Protein AF-A0A942RQ27-F1 (afdb_monomer_lite)

Structure (mmCIF, N/CA/C/O backbone):
data_AF-A0A942RQ27-F1
#
_entry.id   AF-A0A942RQ27-F1
#
loop_
_atom_site.group_PDB
_atom_site.id
_atom_site.type_symbol
_atom_site.label_atom_id
_atom_site.label_alt_id
_atom_site.label_comp_id
_atom_site.label_asym_id
_atom_site.label_entity_id
_atom_site.label_seq_id
_atom_site.pdbx_PDB_ins_code
_atom_site.Cartn_x
_atom_site.Cartn_y
_atom_site.Cartn_z
_atom_site.occupancy
_atom_site.B_iso_or_equiv
_atom_site.auth_seq_id
_atom_site.auth_comp_id
_atom_site.auth_asym_id
_atom_site.auth_atom_id
_atom_site.pdbx_PDB_model_num
ATOM 1 N N . MET A 1 1 ? -0.017 12.115 -33.191 1.00 40.62 1 MET A N 1
ATOM 2 C CA . MET A 1 1 ? 0.233 12.466 -31.774 1.00 40.62 1 MET A CA 1
ATOM 3 C C . MET A 1 1 ? 0.727 11.178 -31.148 1.00 40.62 1 MET A C 1
ATOM 5 O O . MET A 1 1 ? -0.063 10.432 -30.601 1.00 40.62 1 MET A O 1
ATOM 9 N N . ASP A 1 2 ? 2.005 10.864 -31.346 1.00 43.88 2 ASP A N 1
ATOM 10 C CA . ASP A 1 2 ? 2.516 9.494 -31.207 1.00 43.88 2 ASP A CA 1
ATOM 11 C C . ASP A 1 2 ? 3.813 9.526 -30.409 1.00 43.88 2 ASP A C 1
ATOM 13 O O . ASP A 1 2 ? 4.886 9.551 -31.004 1.00 43.88 2 ASP A O 1
ATOM 17 N N . ARG A 1 3 ? 3.737 9.649 -29.076 1.00 47.06 3 ARG A N 1
ATOM 18 C CA . ARG A 1 3 ? 4.941 9.729 -28.225 1.00 47.06 3 ARG A CA 1
ATOM 19 C C . ARG A 1 3 ? 4.772 9.288 -26.764 1.00 47.06 3 ARG A C 1
ATOM 21 O O . ARG A 1 3 ? 5.427 9.862 -25.908 1.00 47.06 3 ARG A O 1
ATOM 28 N N . VAL A 1 4 ? 3.961 8.277 -26.445 1.00 46.44 4 VAL A N 1
ATOM 29 C CA . VAL A 1 4 ? 4.075 7.620 -25.121 1.00 46.44 4 VAL A CA 1
ATOM 30 C C . VAL A 1 4 ? 3.701 6.138 -25.209 1.00 46.44 4 VAL A C 1
ATOM 32 O O . VAL A 1 4 ? 2.751 5.684 -24.593 1.00 46.44 4 VAL A O 1
ATOM 35 N N . ASN A 1 5 ? 4.429 5.386 -26.025 1.00 43.91 5 ASN A N 1
ATOM 36 C CA . ASN A 1 5 ? 4.490 3.929 -25.892 1.00 43.91 5 ASN A CA 1
ATOM 37 C C . ASN A 1 5 ? 5.972 3.563 -25.736 1.00 43.91 5 ASN A C 1
ATOM 39 O O . ASN A 1 5 ? 6.547 2.848 -26.550 1.00 43.91 5 ASN A O 1
ATOM 43 N N . GLU A 1 6 ? 6.626 4.179 -24.742 1.00 46.78 6 GLU A N 1
ATOM 44 C CA . GLU A 1 6 ? 7.922 3.693 -24.273 1.00 46.78 6 GLU A CA 1
ATOM 45 C C . GLU A 1 6 ? 7.667 2.332 -23.628 1.00 46.78 6 GLU A C 1
ATOM 47 O O . GLU A 1 6 ? 7.027 2.212 -22.587 1.00 46.78 6 GLU A O 1
ATOM 52 N N . THR A 1 7 ? 8.105 1.312 -24.350 1.00 48.03 7 THR A N 1
ATOM 53 C CA . THR A 1 7 ? 8.089 -0.108 -24.039 1.00 48.03 7 THR A CA 1
ATOM 54 C C . THR A 1 7 ? 8.476 -0.350 -22.575 1.00 48.03 7 THR A C 1
ATOM 56 O O . THR A 1 7 ? 9.639 -0.220 -22.195 1.00 48.03 7 THR A O 1
ATOM 59 N N . PHE A 1 8 ? 7.504 -0.741 -21.742 1.00 50.66 8 PHE A N 1
ATOM 60 C CA . PHE A 1 8 ? 7.721 -1.180 -20.353 1.00 50.66 8 PHE A CA 1
ATOM 61 C C . PHE A 1 8 ? 8.664 -2.397 -20.248 1.00 50.66 8 PHE A C 1
ATOM 63 O O . PHE A 1 8 ? 9.175 -2.695 -19.168 1.00 50.66 8 PHE A O 1
ATOM 70 N N . GLU A 1 9 ? 8.923 -3.072 -21.370 1.00 52.22 9 GLU A N 1
ATOM 71 C CA . GLU A 1 9 ? 9.615 -4.359 -21.455 1.00 52.22 9 GLU A CA 1
ATOM 72 C C . GLU A 1 9 ? 11.131 -4.304 -21.176 1.00 52.22 9 GLU A C 1
ATOM 74 O O . GLU A 1 9 ? 11.706 -5.323 -20.799 1.00 52.22 9 GLU A O 1
ATOM 79 N N . GLU A 1 10 ? 11.803 -3.148 -21.280 1.00 60.28 10 GLU A N 1
ATOM 80 C CA . GLU A 1 10 ? 13.269 -3.080 -21.082 1.00 60.28 10 GLU A CA 1
ATOM 81 C C . GLU A 1 10 ? 13.710 -2.626 -19.678 1.00 60.28 10 GLU A C 1
ATOM 83 O O . GLU A 1 10 ? 14.863 -2.829 -19.283 1.00 60.28 10 GLU A O 1
ATOM 88 N N . ILE A 1 11 ? 12.815 -2.036 -18.879 1.00 73.81 11 ILE A N 1
ATOM 89 C CA . ILE A 1 11 ? 13.179 -1.459 -17.578 1.00 73.81 11 ILE A CA 1
ATOM 90 C C . ILE A 1 11 ? 12.794 -2.429 -16.463 1.00 73.81 11 ILE A C 1
ATOM 92 O O . ILE A 1 11 ? 11.628 -2.605 -16.122 1.00 73.81 11 ILE A O 1
ATOM 96 N N . SER A 1 12 ? 13.800 -3.042 -15.841 1.00 82.62 12 SER A N 1
ATOM 97 C CA . SER A 1 12 ? 13.603 -3.827 -14.618 1.00 82.62 12 SER A CA 1
ATOM 98 C C . SER A 1 12 ? 13.195 -2.939 -13.431 1.00 82.62 12 SER A C 1
ATOM 100 O O . SER A 1 12 ? 13.697 -1.820 -13.312 1.00 82.62 12 SER A O 1
ATOM 102 N N . PRO A 1 13 ? 12.399 -3.450 -12.469 1.00 87.75 13 PRO A N 1
ATOM 103 C CA . PRO A 1 13 ? 12.162 -2.741 -11.217 1.00 87.75 13 PRO A CA 1
ATOM 104 C C . PRO A 1 13 ? 13.477 -2.461 -10.468 1.00 87.75 13 PRO A C 1
ATOM 106 O O . PRO A 1 13 ? 14.402 -3.277 -10.559 1.00 87.75 13 PRO A O 1
ATOM 109 N N . PRO A 1 14 ? 13.547 -1.381 -9.661 1.00 90.25 14 PRO A N 1
ATOM 110 C CA . PRO A 1 14 ? 12.501 -0.371 -9.476 1.00 90.25 14 PRO A CA 1
ATOM 111 C C . PRO A 1 14 ? 12.361 0.546 -10.702 1.00 90.25 14 PRO A C 1
ATOM 113 O O . PRO A 1 14 ? 13.355 1.040 -11.225 1.00 90.25 14 PRO A O 1
ATOM 116 N N . TRP A 1 15 ? 11.124 0.818 -11.120 1.00 92.81 15 TRP A N 1
ATOM 117 C CA . TRP A 1 15 ? 10.838 1.739 -12.221 1.00 92.81 15 TRP A CA 1
ATOM 118 C C . TRP A 1 15 ? 10.967 3.180 -11.728 1.00 92.81 15 TRP A C 1
ATOM 120 O O . TRP A 1 15 ? 10.124 3.649 -10.967 1.00 92.81 15 TRP A O 1
ATOM 130 N N . ILE A 1 16 ? 12.044 3.865 -12.111 1.00 93.56 16 ILE A N 1
ATOM 131 C CA . ILE A 1 16 ? 12.333 5.242 -11.689 1.00 93.56 16 ILE A CA 1
ATOM 132 C C . ILE A 1 16 ? 12.032 6.170 -12.867 1.00 93.56 16 ILE A C 1
ATOM 134 O O . ILE A 1 16 ? 12.885 6.401 -13.719 1.00 93.56 16 ILE A O 1
ATOM 138 N N . MET A 1 17 ? 10.802 6.671 -12.923 1.00 90.94 17 MET A N 1
ATOM 139 C CA . MET A 1 17 ? 10.309 7.554 -13.983 1.00 90.94 17 MET A CA 1
ATOM 140 C C . MET A 1 17 ? 9.249 8.512 -13.422 1.00 90.94 17 MET A C 1
ATOM 142 O O . MET A 1 17 ? 9.077 8.604 -12.204 1.00 90.94 17 MET A O 1
ATOM 146 N N . MET A 1 18 ? 8.554 9.252 -14.287 1.00 92.25 18 MET A N 1
ATOM 147 C CA . MET A 1 18 ? 7.442 10.087 -13.839 1.00 92.25 18 MET A CA 1
ATOM 148 C C . MET A 1 18 ? 6.284 9.215 -13.333 1.00 92.25 18 MET A C 1
ATOM 150 O O . MET A 1 18 ? 5.919 8.253 -14.010 1.00 92.25 18 MET A O 1
ATOM 154 N N . PRO A 1 19 ? 5.698 9.525 -12.163 1.00 92.06 19 PRO A N 1
ATOM 155 C CA . PRO A 1 19 ? 4.533 8.800 -11.681 1.00 92.06 19 PRO A CA 1
ATOM 156 C C . PRO A 1 19 ? 3.333 9.037 -12.618 1.00 92.06 19 PRO A C 1
ATOM 158 O O . PRO A 1 19 ? 3.155 10.162 -13.099 1.00 92.06 19 PRO A O 1
ATOM 161 N N . PRO A 1 20 ? 2.505 8.010 -12.879 1.00 93.12 20 PRO A N 1
ATOM 162 C CA . PRO A 1 20 ? 1.259 8.170 -13.619 1.00 93.12 20 PRO A CA 1
ATOM 163 C C . PRO A 1 20 ? 0.207 8.930 -12.791 1.00 93.12 20 PRO A C 1
ATOM 165 O O . PRO A 1 20 ? 0.455 9.367 -11.664 1.00 93.12 20 PRO A O 1
ATOM 168 N N . SER A 1 21 ? -0.991 9.103 -13.352 1.00 95.12 21 SER A N 1
ATOM 169 C CA . SER A 1 21 ? -2.116 9.711 -12.635 1.00 95.12 21 SER A CA 1
ATOM 170 C C 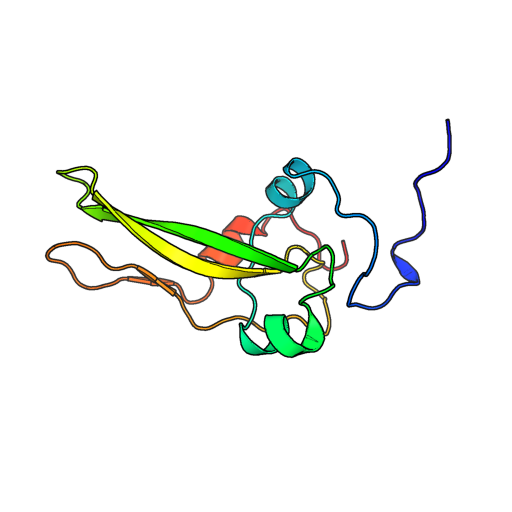. SER A 1 21 ? -2.604 8.827 -11.480 1.00 95.12 21 SER A C 1
ATOM 172 O O . SER A 1 21 ? -2.415 7.611 -11.485 1.00 95.12 21 SER A O 1
ATOM 174 N N . LEU A 1 22 ? -3.292 9.431 -10.503 1.00 93.00 22 LEU A N 1
ATOM 175 C CA . LEU A 1 22 ? -3.934 8.694 -9.404 1.00 93.00 22 LEU A CA 1
ATOM 176 C C . LEU A 1 22 ? -4.932 7.642 -9.905 1.00 93.00 22 LEU A C 1
ATOM 178 O O . LEU A 1 22 ? -4.968 6.547 -9.357 1.00 93.00 22 LEU A O 1
ATOM 182 N N . GLN A 1 23 ? -5.649 7.935 -10.993 1.00 94.94 23 GLN A N 1
ATOM 183 C CA . GLN A 1 23 ? -6.580 6.999 -11.624 1.00 94.94 23 GLN A CA 1
ATOM 184 C C . GLN A 1 23 ? -5.894 5.690 -12.047 1.00 94.94 23 GLN A C 1
ATOM 186 O O . GLN A 1 23 ? -6.433 4.616 -11.810 1.00 94.94 23 GLN A O 1
ATOM 191 N N . VAL A 1 24 ? -4.670 5.752 -12.587 1.00 93.81 24 VAL A N 1
ATOM 192 C CA . VAL A 1 24 ? -3.916 4.539 -12.953 1.00 93.81 24 VAL A CA 1
ATOM 193 C C . VAL A 1 24 ? -3.587 3.698 -11.715 1.00 93.81 24 VAL A C 1
ATOM 195 O O . VAL A 1 24 ? -3.624 2.473 -11.767 1.00 93.81 24 VAL A O 1
ATOM 198 N N . TYR A 1 25 ? -3.285 4.323 -10.574 1.00 94.38 25 TYR A N 1
ATOM 199 C CA . TYR A 1 25 ? -3.083 3.581 -9.325 1.00 94.38 25 TYR A CA 1
ATOM 200 C C . TYR A 1 25 ? -4.381 2.943 -8.809 1.00 94.38 25 TYR A C 1
ATOM 202 O O . TYR A 1 25 ? -4.332 1.838 -8.270 1.00 94.38 25 TYR A O 1
ATOM 210 N N . GLU A 1 26 ? -5.523 3.615 -8.967 1.00 93.19 26 GLU A N 1
ATOM 211 C CA . GLU A 1 26 ? -6.841 3.086 -8.593 1.00 93.19 26 GLU A CA 1
ATOM 212 C C . GLU A 1 26 ? -7.227 1.878 -9.454 1.00 93.19 26 GLU A C 1
ATOM 214 O O . GLU A 1 26 ? -7.576 0.838 -8.903 1.00 93.19 26 GLU A O 1
ATOM 219 N N . GLU A 1 27 ? -7.076 1.977 -10.778 1.00 93.31 27 GLU A N 1
ATOM 220 C CA . GLU A 1 27 ? -7.374 0.903 -11.740 1.00 93.31 27 GLU A CA 1
ATOM 221 C C . GLU A 1 27 ? -6.506 -0.338 -11.509 1.00 93.31 27 GLU A C 1
ATOM 223 O O . GLU A 1 27 ? -6.990 -1.467 -11.549 1.00 93.31 27 GLU A O 1
ATOM 228 N N . ARG A 1 28 ? -5.220 -0.138 -11.201 1.00 94.06 28 ARG A N 1
ATOM 229 C CA . ARG A 1 28 ? -4.300 -1.237 -10.875 1.00 94.06 28 ARG A CA 1
ATOM 230 C C . ARG A 1 28 ? -4.574 -1.833 -9.493 1.00 94.06 28 ARG A C 1
ATOM 232 O O . ARG A 1 28 ? -4.129 -2.950 -9.223 1.00 94.06 28 ARG A O 1
ATOM 239 N N . GLY A 1 29 ? -5.228 -1.081 -8.609 1.00 94.94 29 GLY A N 1
ATOM 240 C CA . GLY A 1 29 ? -5.570 -1.454 -7.240 1.00 94.94 29 GLY A CA 1
ATOM 241 C C . GLY A 1 29 ? -4.385 -1.560 -6.282 1.00 94.94 29 GLY A C 1
ATOM 242 O O . GLY A 1 29 ? -3.227 -1.512 -6.674 1.00 94.94 29 GLY A O 1
ATOM 243 N N . ALA A 1 30 ? -4.635 -1.684 -4.982 1.00 94.81 30 ALA A N 1
ATOM 244 C CA . ALA A 1 30 ? -3.571 -1.761 -3.979 1.00 94.81 30 ALA A CA 1
ATOM 245 C C . ALA A 1 30 ? -3.192 -3.217 -3.659 1.00 94.81 30 ALA A C 1
ATOM 247 O O . ALA A 1 30 ? -4.062 -4.050 -3.438 1.00 94.81 30 ALA A O 1
ATOM 248 N N . ARG A 1 31 ? -1.887 -3.505 -3.566 1.00 95.81 31 ARG A N 1
ATOM 249 C CA . ARG A 1 31 ? -1.349 -4.789 -3.077 1.00 95.81 31 ARG A CA 1
ATOM 250 C C . ARG A 1 31 ? -0.297 -4.526 -2.008 1.00 95.81 31 ARG A C 1
ATOM 252 O O . ARG A 1 31 ? 0.648 -3.778 -2.267 1.00 95.81 31 ARG A O 1
ATOM 259 N N . ILE A 1 32 ? -0.434 -5.083 -0.811 1.00 96.56 32 ILE A N 1
ATOM 260 C CA . ILE A 1 32 ? 0.421 -4.771 0.333 1.00 96.56 32 ILE A CA 1
ATOM 261 C C . ILE A 1 32 ? 1.874 -5.170 0.070 1.00 96.56 32 ILE A C 1
ATOM 263 O O . ILE A 1 32 ? 2.201 -6.303 -0.285 1.00 96.56 32 ILE A O 1
ATOM 267 N N . LEU A 1 33 ? 2.776 -4.217 0.268 1.00 97.75 33 LEU A N 1
ATOM 268 C CA . LEU A 1 33 ? 4.211 -4.379 0.094 1.00 97.75 33 LEU A CA 1
ATOM 269 C C . LEU A 1 33 ? 4.891 -4.476 1.457 1.00 97.75 33 LEU A C 1
ATOM 271 O O . LEU A 1 33 ? 4.577 -3.737 2.389 1.00 97.75 33 LEU A O 1
ATOM 275 N N . SER A 1 34 ? 5.889 -5.347 1.565 1.00 97.50 34 SER A N 1
ATOM 276 C CA . SER A 1 34 ? 6.767 -5.410 2.727 1.00 97.50 34 SER A CA 1
ATOM 277 C C . SER A 1 34 ? 7.438 -4.062 3.007 1.00 97.50 34 SER A C 1
ATOM 279 O O . SER A 1 34 ? 8.171 -3.534 2.170 1.00 97.50 34 SER A O 1
ATOM 281 N N . LYS A 1 35 ? 7.253 -3.535 4.225 1.00 96.88 35 LYS A N 1
ATOM 282 C CA . LYS A 1 35 ? 7.837 -2.253 4.656 1.00 96.88 35 LYS A CA 1
ATOM 283 C C . LYS A 1 35 ? 9.360 -2.216 4.499 1.00 96.88 35 LYS A C 1
ATOM 285 O O . LYS A 1 35 ? 9.907 -1.185 4.120 1.00 96.88 35 LYS A O 1
ATOM 290 N N . SER A 1 36 ? 10.050 -3.332 4.745 1.00 97.25 36 SER A N 1
ATOM 291 C CA . SER A 1 36 ? 11.504 -3.405 4.565 1.00 97.25 36 SER A CA 1
ATOM 292 C C . SER A 1 36 ? 11.907 -3.328 3.090 1.00 97.25 36 SER A C 1
ATOM 294 O O . SER A 1 36 ? 12.879 -2.646 2.765 1.00 97.25 36 SER A O 1
ATOM 296 N N . LEU A 1 37 ? 11.154 -3.952 2.176 1.00 97.19 37 LEU A N 1
ATOM 297 C CA . LEU A 1 37 ? 11.402 -3.818 0.735 1.00 97.19 37 LEU A CA 1
ATOM 298 C C . LEU A 1 37 ? 11.031 -2.440 0.204 1.00 97.19 37 LEU A C 1
ATOM 300 O O . LEU A 1 37 ? 11.746 -1.921 -0.654 1.00 97.19 37 LEU A O 1
ATOM 304 N N . TRP A 1 38 ? 9.980 -1.818 0.741 1.00 97.75 38 TRP A N 1
ATOM 305 C CA . TRP A 1 38 ? 9.679 -0.422 0.445 1.00 97.75 38 TRP A CA 1
ATOM 306 C C . TRP A 1 38 ? 10.877 0.468 0.792 1.00 97.75 38 TRP A C 1
ATOM 308 O O . TRP A 1 38 ? 11.385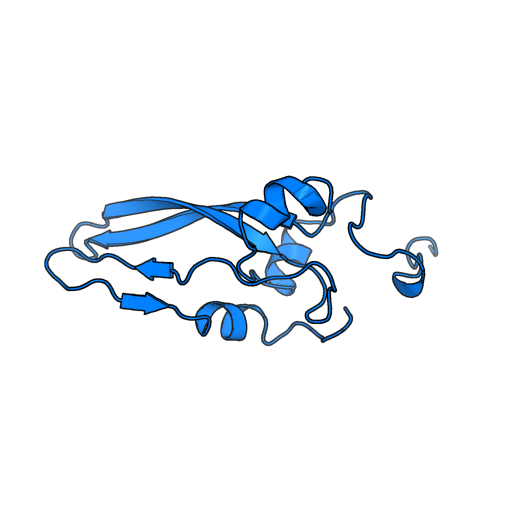 1.162 -0.080 1.00 97.75 38 TRP A O 1
ATOM 318 N N . GLN A 1 39 ? 11.420 0.357 2.009 1.00 96.88 39 GLN A N 1
ATOM 319 C CA . GLN A 1 39 ? 12.555 1.176 2.454 1.00 96.88 39 GLN A CA 1
ATOM 320 C C . GLN A 1 39 ? 13.846 0.922 1.661 1.00 96.88 39 GLN A C 1
ATOM 322 O O . GLN A 1 39 ? 14.602 1.854 1.408 1.00 96.88 39 GLN A O 1
ATOM 327 N N . THR A 1 40 ? 14.123 -0.332 1.289 1.00 96.19 40 THR A N 1
ATOM 328 C CA . THR A 1 40 ? 15.439 -0.725 0.751 1.00 96.19 40 THR A CA 1
ATOM 329 C C . THR A 1 40 ? 15.510 -0.807 -0.771 1.00 96.19 40 THR A C 1
ATOM 331 O O . THR A 1 40 ? 16.583 -0.592 -1.333 1.00 96.19 40 THR A O 1
ATOM 334 N N . LYS A 1 41 ? 14.410 -1.156 -1.449 1.00 95.62 41 LYS A N 1
ATOM 335 C CA . LYS A 1 41 ? 14.388 -1.428 -2.898 1.00 95.62 41 LYS A CA 1
ATOM 336 C C . LYS A 1 41 ? 13.389 -0.559 -3.647 1.00 95.62 41 LYS A C 1
ATOM 338 O O . LYS A 1 41 ? 13.693 -0.109 -4.747 1.00 95.62 41 LYS A O 1
ATOM 343 N N . CYS A 1 42 ? 12.214 -0.325 -3.066 1.00 97.12 42 CYS A N 1
ATOM 344 C CA . CYS A 1 42 ? 11.083 0.211 -3.817 1.00 97.12 42 CYS A CA 1
ATOM 345 C C . CYS A 1 42 ? 10.806 1.698 -3.566 1.00 97.12 42 CYS A C 1
ATOM 347 O O . CYS A 1 42 ? 10.012 2.256 -4.298 1.00 97.12 42 CYS A O 1
ATOM 349 N N . PHE A 1 43 ? 11.463 2.369 -2.616 1.00 95.81 43 PHE A N 1
ATOM 350 C CA . PHE A 1 43 ? 11.180 3.771 -2.255 1.00 95.81 43 PHE A CA 1
ATOM 351 C C . PHE A 1 43 ? 11.163 4.750 -3.444 1.00 95.81 43 PHE A C 1
ATOM 353 O O . PHE A 1 43 ? 10.408 5.714 -3.436 1.00 95.81 43 PHE A O 1
ATOM 360 N N . LYS A 1 44 ? 11.994 4.505 -4.467 1.00 94.75 44 LYS A N 1
ATOM 361 C CA . LYS A 1 44 ? 12.083 5.333 -5.687 1.00 94.75 44 LYS A CA 1
ATOM 362 C C . LYS A 1 44 ? 11.233 4.817 -6.856 1.00 94.75 44 LYS A C 1
ATOM 364 O O . LYS A 1 44 ? 11.280 5.393 -7.935 1.00 94.75 44 LYS A O 1
ATOM 369 N N . CYS A 1 45 ? 10.544 3.695 -6.675 1.00 96.81 45 CYS A N 1
ATOM 370 C CA . CYS A 1 45 ? 9.748 3.052 -7.711 1.00 96.81 45 CYS A CA 1
ATOM 371 C C . CYS A 1 45 ? 8.422 3.795 -7.886 1.00 96.81 45 CYS A C 1
ATOM 373 O O . CYS A 1 45 ? 7.719 3.996 -6.898 1.00 96.81 45 CYS A O 1
ATOM 375 N N . ILE A 1 46 ? 8.030 4.109 -9.124 1.00 96.19 46 ILE A N 1
ATOM 376 C CA . ILE A 1 46 ? 6.739 4.755 -9.410 1.00 96.19 46 ILE A CA 1
ATOM 377 C C . ILE A 1 46 ? 5.557 3.939 -8.893 1.00 96.19 46 ILE A C 1
ATOM 379 O O . ILE A 1 46 ? 4.551 4.500 -8.489 1.00 96.19 46 ILE A O 1
ATOM 383 N N . TRP A 1 47 ? 5.684 2.617 -8.830 1.00 96.31 47 TRP A N 1
ATOM 384 C CA . TRP A 1 47 ? 4.615 1.740 -8.373 1.00 96.31 47 TRP A CA 1
ATOM 385 C C . TRP A 1 47 ? 4.604 1.490 -6.867 1.00 96.31 47 TRP A C 1
ATOM 387 O O . TRP A 1 47 ? 3.779 0.716 -6.390 1.00 96.31 47 TRP A O 1
ATOM 397 N N . ALA A 1 48 ? 5.525 2.069 -6.100 1.00 97.38 48 ALA A N 1
ATOM 398 C CA . ALA A 1 48 ? 5.574 1.872 -4.660 1.00 97.38 48 ALA A CA 1
ATOM 399 C C . ALA A 1 48 ? 5.098 3.125 -3.933 1.00 97.38 48 ALA A C 1
ATOM 401 O O . ALA A 1 48 ? 5.657 4.203 -4.109 1.00 97.38 48 ALA A O 1
ATOM 402 N N . ASN A 1 49 ? 4.099 2.972 -3.068 1.00 95.56 49 ASN A N 1
ATOM 403 C CA . ASN A 1 49 ? 3.532 4.090 -2.318 1.00 95.56 49 ASN A CA 1
ATOM 404 C C . ASN A 1 49 ? 3.411 3.750 -0.826 1.00 95.56 49 ASN A C 1
ATOM 406 O O . ASN A 1 49 ? 3.369 2.578 -0.447 1.00 95.56 49 ASN A O 1
ATOM 410 N N . ILE A 1 50 ? 3.366 4.780 0.014 1.00 95.81 50 ILE A N 1
ATOM 411 C CA . ILE A 1 50 ? 2.942 4.698 1.408 1.00 95.81 50 ILE A CA 1
ATOM 412 C C . ILE A 1 50 ? 1.662 5.520 1.552 1.00 95.81 50 ILE A C 1
ATOM 414 O O . ILE A 1 50 ? 1.642 6.709 1.247 1.00 95.81 50 ILE A O 1
ATOM 418 N N . ALA A 1 51 ? 0.589 4.888 2.010 1.00 93.81 51 ALA A N 1
ATOM 419 C CA . ALA A 1 51 ? -0.700 5.547 2.158 1.00 93.81 51 ALA A CA 1
ATOM 420 C C . ALA A 1 51 ? -1.220 5.398 3.584 1.00 93.81 51 ALA A C 1
ATOM 422 O O . ALA A 1 51 ? -0.901 4.437 4.293 1.00 93.81 51 ALA A O 1
ATOM 423 N N . ASN A 1 52 ? -2.010 6.382 4.005 1.00 95.38 52 ASN A N 1
ATOM 424 C CA . ASN A 1 52 ? -2.749 6.291 5.248 1.00 95.38 52 ASN A CA 1
ATOM 425 C C . ASN A 1 52 ? -4.028 5.486 5.002 1.00 95.38 52 ASN A C 1
ATOM 427 O O . ASN A 1 52 ? -4.880 5.902 4.221 1.00 95.38 52 ASN A O 1
ATOM 431 N N . VAL A 1 53 ? -4.141 4.338 5.656 1.00 93.69 53 VAL A N 1
ATOM 432 C CA . VAL A 1 53 ? -5.286 3.439 5.553 1.00 93.69 53 VAL A CA 1
ATOM 433 C C . VAL A 1 53 ? -6.248 3.739 6.684 1.00 93.69 53 VAL A C 1
ATOM 435 O O . VAL A 1 53 ? -5.878 3.704 7.861 1.00 93.69 53 VAL A O 1
ATOM 438 N N . GLU A 1 54 ? -7.487 4.023 6.304 1.00 95.19 54 GLU A N 1
ATOM 439 C CA . GLU A 1 54 ? -8.601 4.188 7.222 1.00 95.19 54 GLU A CA 1
ATOM 440 C C . GLU A 1 54 ? -9.143 2.821 7.656 1.00 95.19 54 GLU A C 1
ATOM 442 O O . GLU A 1 54 ? -9.322 1.907 6.854 1.00 95.19 54 GLU A O 1
ATOM 447 N N . ILE A 1 55 ? -9.408 2.685 8.949 1.00 94.56 55 ILE A N 1
ATOM 448 C CA . ILE A 1 55 ? -10.009 1.511 9.567 1.00 94.56 55 ILE A CA 1
ATOM 449 C C . ILE A 1 55 ? -11.250 1.988 10.311 1.00 94.56 55 ILE A C 1
ATOM 451 O O . ILE A 1 55 ? -11.134 2.719 11.301 1.00 94.56 55 ILE A O 1
ATOM 455 N N . GLN A 1 56 ? -12.429 1.540 9.879 1.00 95.00 56 GLN A N 1
ATOM 456 C CA . GLN A 1 56 ? -13.665 1.787 10.616 1.00 95.00 56 GLN A CA 1
ATOM 457 C C . GLN A 1 56 ? -13.647 0.995 11.932 1.00 95.00 56 GLN A C 1
ATOM 459 O O . GLN A 1 56 ? -13.828 -0.222 11.943 1.00 95.00 56 GLN A O 1
ATOM 464 N N . TRP A 1 57 ? -13.387 1.678 13.051 1.00 96.06 57 TRP A N 1
ATOM 465 C CA . TRP A 1 57 ? -13.209 1.043 14.361 1.00 96.06 57 TRP A CA 1
ATOM 466 C C . TRP A 1 57 ? -14.524 0.936 15.143 1.00 96.06 57 TRP A C 1
ATOM 468 O O . TRP A 1 57 ? -14.790 -0.101 15.753 1.00 96.06 57 TRP A O 1
ATOM 478 N N . ASP A 1 58 ? -15.344 1.991 15.122 1.00 96.12 58 ASP A N 1
ATOM 479 C CA . ASP A 1 58 ? -16.682 2.025 15.727 1.00 96.12 58 ASP A CA 1
ATOM 480 C C . ASP A 1 58 ? -17.697 2.460 14.669 1.00 96.12 58 ASP A C 1
ATOM 482 O O . ASP A 1 58 ? -17.729 3.626 14.276 1.00 96.12 58 ASP A O 1
ATOM 486 N N . PHE A 1 59 ? -18.510 1.522 14.190 1.00 91.81 59 PHE A N 1
ATOM 487 C CA . PHE A 1 59 ? -19.539 1.803 13.187 1.00 91.81 59 PHE A CA 1
ATOM 488 C C . PHE A 1 59 ? -20.696 2.624 13.769 1.00 91.81 59 PHE A C 1
ATOM 490 O O . PHE A 1 59 ? -21.242 3.468 13.068 1.00 91.81 59 PHE A O 1
ATOM 497 N N . ASP A 1 60 ? -21.020 2.450 15.055 1.00 94.50 60 ASP A N 1
ATOM 498 C CA . ASP A 1 60 ? -22.160 3.129 15.688 1.00 94.50 60 ASP A CA 1
ATOM 499 C C . ASP A 1 60 ? -21.900 4.626 15.898 1.00 94.50 60 ASP A C 1
ATOM 501 O O . ASP A 1 60 ? -22.826 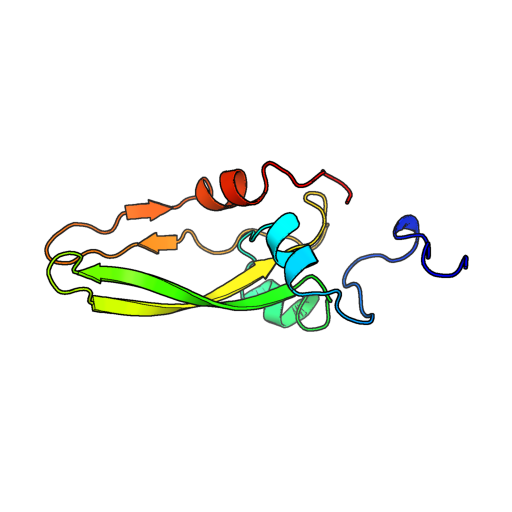5.431 15.973 1.00 94.50 60 ASP A O 1
ATOM 505 N N . ARG A 1 61 ? -20.625 5.000 16.046 1.00 96.44 61 ARG A N 1
ATOM 506 C CA . ARG A 1 61 ? -20.188 6.377 16.327 1.00 96.44 61 ARG A CA 1
ATOM 507 C C . ARG A 1 61 ? -19.364 7.000 15.207 1.00 96.44 61 ARG A C 1
ATOM 509 O O . ARG A 1 61 ? -18.790 8.063 15.415 1.00 96.44 61 ARG A O 1
ATOM 516 N N . ASP A 1 62 ? -19.269 6.312 14.077 1.00 95.31 62 ASP A N 1
ATOM 517 C CA . ASP A 1 62 ? -18.417 6.673 12.948 1.00 95.31 62 ASP A CA 1
ATOM 518 C C . ASP A 1 62 ? -16.960 7.020 13.338 1.00 95.31 62 ASP A C 1
ATOM 520 O O . ASP A 1 62 ? -16.382 8.022 12.917 1.00 95.31 62 ASP A O 1
ATOM 524 N N . ILE A 1 63 ? -16.351 6.210 14.214 1.00 96.81 63 ILE A N 1
ATOM 525 C CA . ILE A 1 63 ? -14.969 6.444 14.656 1.00 96.81 63 ILE A CA 1
ATOM 526 C C . ILE A 1 63 ? -14.009 5.664 13.769 1.00 96.81 63 ILE A C 1
ATOM 528 O O . ILE A 1 63 ? -14.017 4.428 13.733 1.00 96.81 63 ILE A O 1
ATOM 532 N N . LYS A 1 64 ? -13.097 6.412 13.153 1.00 96.69 64 LYS A N 1
ATOM 533 C CA . LYS A 1 64 ? -12.043 5.915 12.273 1.00 96.69 64 LYS A CA 1
ATOM 534 C C . LYS A 1 64 ? -10.696 5.889 12.987 1.00 96.69 64 LYS A C 1
ATOM 536 O O . LYS A 1 64 ? -10.344 6.801 13.736 1.00 96.69 64 LYS A O 1
ATOM 541 N N . LYS A 1 65 ? -9.926 4.833 12.746 1.00 95.38 65 LYS A N 1
ATOM 542 C CA . LYS A 1 65 ? -8.501 4.744 13.078 1.00 95.38 65 LYS A CA 1
ATOM 543 C C . LYS A 1 65 ? -7.690 4.748 11.796 1.00 95.38 65 LYS A C 1
ATOM 545 O O . LYS A 1 65 ? -8.191 4.399 10.737 1.00 95.38 65 LYS A O 1
ATOM 550 N N . TYR A 1 66 ? -6.430 5.126 11.917 1.00 95.50 66 TYR A N 1
ATOM 551 C CA . TYR A 1 66 ? -5.553 5.333 10.778 1.00 95.50 66 TYR A CA 1
ATOM 552 C C . TYR A 1 66 ? -4.224 4.638 11.016 1.00 95.50 66 TYR A C 1
ATOM 554 O O . TYR A 1 66 ? -3.709 4.639 12.141 1.00 95.50 66 TYR A O 1
ATOM 562 N N . ARG A 1 67 ? -3.657 4.049 9.966 1.00 95.19 67 ARG A N 1
ATOM 563 C CA . ARG A 1 67 ? -2.283 3.548 9.990 1.00 95.19 67 ARG A CA 1
ATOM 564 C C . ARG A 1 67 ? -1.634 3.680 8.626 1.00 95.19 67 ARG A C 1
ATOM 566 O O . ARG A 1 67 ? -2.292 3.575 7.602 1.00 95.19 67 ARG A O 1
ATOM 573 N N . PHE A 1 68 ? -0.318 3.835 8.623 1.00 95.75 68 PHE A N 1
ATOM 574 C CA . PHE A 1 68 ? 0.444 3.817 7.383 1.00 95.75 68 PHE A CA 1
ATOM 575 C C . PHE A 1 68 ? 0.722 2.388 6.929 1.00 95.75 68 PHE A C 1
ATOM 577 O O . PHE A 1 68 ? 1.278 1.585 7.684 1.00 95.75 68 PHE A O 1
ATOM 584 N N . GLU A 1 69 ? 0.401 2.115 5.671 1.00 96.19 69 GLU A N 1
ATOM 585 C CA . GLU A 1 69 ? 0.740 0.879 4.976 1.00 96.19 69 GLU A CA 1
ATOM 586 C C . GLU A 1 69 ? 1.521 1.193 3.700 1.00 96.19 69 GLU A C 1
ATOM 588 O O . GLU A 1 69 ? 1.409 2.276 3.125 1.00 96.19 69 GLU A O 1
ATOM 593 N N . THR A 1 70 ? 2.353 0.245 3.282 1.00 97.62 70 THR A N 1
ATOM 594 C CA . THR A 1 70 ? 3.132 0.331 2.047 1.00 97.62 70 THR A CA 1
ATOM 595 C C . THR A 1 70 ? 2.508 -0.566 0.993 1.00 97.62 70 THR A C 1
ATOM 597 O O . THR A 1 70 ? 2.145 -1.699 1.298 1.00 97.62 70 THR A O 1
ATOM 600 N N . PHE A 1 71 ? 2.431 -0.088 -0.246 1.00 97.25 71 PHE A N 1
ATOM 601 C CA . PHE A 1 71 ? 1.734 -0.752 -1.345 1.00 97.25 71 PHE A CA 1
ATOM 602 C C . PHE A 1 71 ? 2.604 -0.866 -2.593 1.00 97.25 71 PHE A C 1
ATOM 604 O O . PHE A 1 71 ? 3.496 -0.048 -2.827 1.00 97.25 71 PHE A O 1
ATOM 611 N N . CYS A 1 72 ? 2.322 -1.891 -3.392 1.00 97.12 72 CYS A N 1
ATOM 612 C CA . CYS A 1 72 ? 2.877 -2.124 -4.711 1.00 97.12 72 CYS A CA 1
ATOM 613 C C . CYS A 1 72 ? 1.749 -2.159 -5.745 1.00 97.12 72 CYS A C 1
ATOM 615 O O . CYS A 1 72 ? 0.904 -3.055 -5.762 1.00 97.12 72 CYS A O 1
ATOM 617 N N . TYR A 1 73 ? 1.792 -1.203 -6.653 1.00 96.38 73 TYR A N 1
ATOM 618 C CA . TYR A 1 73 ? 0.874 -1.085 -7.772 1.00 96.38 73 TYR A CA 1
ATOM 619 C C . TYR A 1 73 ? 1.426 -1.720 -9.044 1.00 96.38 73 TYR A C 1
ATOM 621 O O . TYR A 1 73 ? 0.723 -1.730 -10.030 1.00 96.38 73 TYR A O 1
ATOM 629 N N . GLY A 1 74 ? 2.654 -2.246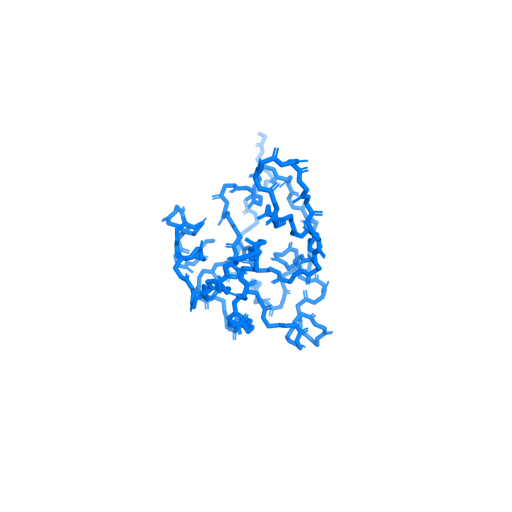 -9.031 1.00 94.31 74 GLY A N 1
ATOM 630 C CA . GLY A 1 74 ? 3.317 -2.779 -10.222 1.00 94.31 74 GLY A CA 1
ATOM 631 C C . GLY A 1 74 ? 2.781 -4.155 -10.624 1.00 94.31 74 GLY A C 1
ATOM 632 O O . GLY A 1 74 ? 1.937 -4.702 -9.906 1.00 94.31 74 GLY A O 1
ATOM 633 N N . PRO A 1 75 ? 3.313 -4.755 -11.697 1.00 93.44 75 PRO A N 1
ATOM 634 C CA . PRO A 1 75 ? 2.858 -6.051 -12.203 1.00 93.44 75 PRO A CA 1
ATOM 635 C C . PRO A 1 75 ? 2.862 -7.134 -11.119 1.00 93.44 75 PRO A C 1
ATOM 637 O O . PRO A 1 75 ? 3.677 -7.089 -10.176 1.00 93.44 75 PRO A O 1
ATOM 640 N N . LYS A 1 76 ? 1.945 -8.108 -11.209 1.00 93.44 76 LYS A N 1
ATOM 641 C CA . LYS A 1 76 ? 1.871 -9.174 -10.199 1.00 93.44 76 LYS A CA 1
ATOM 642 C C . LYS A 1 76 ? 3.167 -9.990 -10.145 1.00 93.44 76 LYS A C 1
ATOM 644 O O . LYS A 1 76 ? 3.600 -10.285 -9.025 1.00 93.44 76 LYS A O 1
ATOM 649 N N . SER A 1 77 ? 3.843 -10.159 -11.283 1.00 93.44 77 SER A N 1
ATOM 650 C CA . SER A 1 77 ? 5.122 -10.852 -11.484 1.00 93.44 77 SER A CA 1
ATOM 651 C C . SER A 1 77 ? 6.367 -10.095 -10.988 1.00 93.44 77 SER A C 1
ATOM 653 O O . SER A 1 77 ? 7.484 -10.618 -11.037 1.00 93.44 77 SER A O 1
ATOM 655 N N . CYS A 1 78 ? 6.219 -8.866 -10.473 1.00 93.75 78 CYS A N 1
ATOM 656 C CA . CYS A 1 78 ? 7.340 -8.032 -10.032 1.00 93.75 78 CYS A CA 1
ATOM 657 C C . CYS A 1 78 ? 8.313 -8.776 -9.090 1.00 93.75 78 CYS A C 1
ATOM 659 O O . CYS A 1 78 ? 7.991 -9.074 -7.941 1.00 93.75 78 CYS A O 1
ATOM 661 N N . LYS A 1 79 ? 9.569 -8.965 -9.526 1.00 93.44 79 LYS A N 1
ATOM 662 C CA . LYS A 1 79 ? 10.617 -9.706 -8.786 1.00 93.44 79 LYS A CA 1
ATOM 663 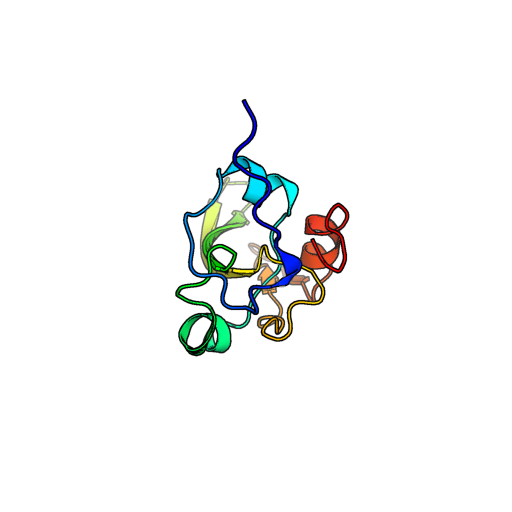C C . LYS A 1 79 ? 10.995 -9.143 -7.408 1.00 93.44 79 LYS A C 1
ATOM 665 O O . LYS A 1 79 ? 11.635 -9.829 -6.615 1.00 93.44 79 LYS A O 1
ATOM 670 N N . TYR A 1 80 ? 10.677 -7.875 -7.139 1.00 94.94 80 TYR A N 1
ATOM 671 C CA . TYR A 1 80 ? 10.894 -7.242 -5.831 1.00 94.94 80 TYR A CA 1
ATOM 672 C C . TYR A 1 80 ? 9.631 -7.181 -4.982 1.00 94.94 80 TYR A C 1
ATOM 674 O O . TYR A 1 80 ? 9.689 -6.703 -3.850 1.00 94.94 80 TYR A O 1
ATOM 682 N N . TYR A 1 81 ? 8.494 -7.647 -5.491 1.00 95.69 81 TYR A N 1
ATOM 683 C CA . TYR A 1 81 ? 7.315 -7.765 -4.665 1.00 95.69 81 TYR A CA 1
ATOM 684 C C . TYR A 1 81 ? 7.531 -8.847 -3.604 1.00 95.69 81 TYR A C 1
ATOM 686 O O . TYR A 1 81 ? 7.965 -9.965 -3.872 1.00 95.69 81 TYR A O 1
ATOM 694 N N . LYS A 1 82 ? 7.207 -8.487 -2.367 1.00 96.69 82 LYS A N 1
ATOM 695 C CA . LYS A 1 82 ? 7.019 -9.419 -1.265 1.00 96.69 82 LYS A CA 1
ATOM 696 C C . LYS A 1 82 ? 5.881 -8.884 -0.433 1.00 96.69 82 LYS A C 1
ATOM 698 O O . LYS A 1 82 ? 5.925 -7.714 -0.034 1.00 96.69 82 LYS A O 1
ATOM 703 N N . MET A 1 83 ? 4.918 -9.749 -0.149 1.00 95.94 83 MET A N 1
ATOM 704 C CA . MET A 1 83 ? 3.781 -9.394 0.678 1.00 95.94 83 MET A CA 1
ATOM 705 C C . MET A 1 83 ? 4.237 -8.822 2.026 1.00 95.94 83 MET A C 1
ATOM 707 O O . MET A 1 83 ? 5.217 -9.271 2.637 1.00 95.94 83 MET A O 1
ATOM 711 N N . GLY A 1 84 ? 3.544 -7.771 2.457 1.00 94.38 84 GLY A N 1
ATOM 712 C CA . GLY A 1 84 ? 3.658 -7.230 3.805 1.00 94.38 84 GLY A CA 1
ATOM 713 C C . GLY A 1 84 ? 3.154 -8.192 4.882 1.00 94.38 84 GLY A C 1
ATOM 714 O O . GLY A 1 84 ? 2.758 -9.322 4.620 1.00 94.38 84 GLY A O 1
ATOM 715 N N . ARG A 1 85 ? 3.191 -7.739 6.137 1.00 92.44 85 ARG A N 1
ATOM 716 C CA . ARG A 1 85 ? 2.585 -8.488 7.242 1.00 92.44 85 ARG A CA 1
ATOM 717 C C . ARG A 1 85 ? 1.063 -8.491 7.064 1.00 92.44 85 ARG A C 1
ATOM 719 O O . ARG A 1 85 ? 0.510 -7.436 6.767 1.00 92.44 85 ARG A O 1
ATOM 726 N N . ALA A 1 86 ? 0.425 -9.630 7.341 1.00 93.06 86 ALA A N 1
ATOM 727 C CA . ALA A 1 86 ? -1.030 -9.747 7.409 1.00 93.06 86 ALA A CA 1
ATOM 728 C C . ALA A 1 86 ? -1.650 -8.617 8.250 1.00 93.06 86 ALA A C 1
ATOM 730 O O . ALA A 1 86 ? -1.129 -8.232 9.310 1.00 93.06 86 ALA A O 1
ATOM 731 N N . ARG A 1 87 ? -2.752 -8.066 7.748 1.00 91.12 87 ARG A N 1
ATOM 732 C CA . ARG A 1 87 ? -3.404 -6.879 8.291 1.00 91.12 87 ARG A CA 1
ATOM 733 C C . ARG A 1 87 ? -4.376 -7.284 9.380 1.00 91.12 87 ARG A C 1
ATOM 735 O O . ARG A 1 87 ? -5.321 -8.020 9.141 1.00 91.12 87 ARG A O 1
ATOM 742 N N . THR A 1 88 ? -4.197 -6.746 10.578 1.00 93.06 88 THR A N 1
ATOM 743 C CA . THR A 1 88 ? -5.228 -6.848 11.615 1.00 93.06 88 THR A CA 1
ATOM 744 C C . THR A 1 88 ? -6.234 -5.716 11.448 1.00 93.06 88 THR A C 1
ATOM 746 O O . THR A 1 88 ? -5.843 -4.555 11.330 1.00 93.06 88 THR A O 1
ATOM 749 N N . VAL A 1 89 ? -7.524 -6.027 11.443 1.00 91.69 89 VAL A N 1
ATOM 750 C CA . VAL A 1 89 ? -8.613 -5.051 11.358 1.00 91.69 89 VAL A CA 1
ATOM 751 C C . VAL A 1 89 ? -9.321 -5.025 12.715 1.00 91.69 89 VAL A C 1
ATOM 753 O O . VAL A 1 89 ? -10.127 -5.910 13.004 1.00 91.69 89 VAL A O 1
ATOM 756 N N . PRO A 1 90 ? -8.961 -4.083 13.608 1.00 93.88 90 PRO A N 1
ATOM 757 C CA . PRO A 1 90 ? -9.546 -4.008 14.938 1.00 93.88 90 PRO A CA 1
ATOM 758 C C . PRO A 1 90 ? -10.932 -3.364 14.917 1.00 93.88 90 PRO A C 1
ATOM 760 O O . PRO A 1 90 ? -11.119 -2.295 14.336 1.00 93.88 90 PRO A O 1
ATOM 763 N N . TYR A 1 91 ? -11.851 -3.939 15.686 1.00 93.56 91 TYR A N 1
ATOM 764 C CA . TYR A 1 91 ? -13.195 -3.411 15.902 1.00 93.56 91 TYR A CA 1
ATOM 765 C C . TYR A 1 91 ? -13.420 -3.085 17.380 1.00 93.56 91 TYR A C 1
ATOM 767 O O . TYR A 1 91 ? -12.755 -3.617 18.272 1.00 93.56 91 TYR A O 1
ATOM 775 N N . LYS A 1 92 ? -14.354 -2.183 17.673 1.00 95.00 92 LYS A N 1
ATOM 776 C CA . LYS A 1 92 ? -14.788 -1.920 19.045 1.00 95.00 92 LYS A CA 1
ATOM 777 C C . LYS A 1 92 ? -15.565 -3.118 19.597 1.00 95.00 92 LYS A C 1
ATOM 779 O O . LYS A 1 92 ? -16.486 -3.611 18.954 1.00 95.00 92 LYS A O 1
ATOM 784 N N . ASN A 1 93 ? -15.228 -3.537 20.819 1.00 92.94 93 ASN A N 1
ATOM 785 C CA . ASN A 1 93 ? -15.915 -4.600 21.570 1.00 92.94 93 ASN A CA 1
ATOM 786 C C . ASN A 1 93 ? -16.015 -5.953 20.835 1.00 92.94 93 ASN A C 1
ATOM 788 O O . ASN A 1 93 ? -16.924 -6.733 21.111 1.00 92.94 93 ASN A O 1
ATOM 792 N N . ARG A 1 94 ? -15.116 -6.223 19.884 1.00 90.19 94 ARG A N 1
ATOM 793 C CA . ARG A 1 94 ? -15.044 -7.473 19.120 1.00 90.19 94 ARG A CA 1
ATOM 794 C C . ARG A 1 94 ? -13.586 -7.815 18.843 1.00 90.19 94 ARG A C 1
ATOM 796 O O . ARG A 1 94 ? -12.725 -6.933 18.879 1.00 90.19 94 ARG A O 1
ATOM 803 N N . ASP A 1 95 ? -13.329 -9.081 18.543 1.00 92.62 95 ASP A N 1
ATOM 804 C CA . ASP A 1 95 ? -12.004 -9.522 18.127 1.00 92.62 95 ASP A CA 1
ATOM 805 C C . ASP A 1 95 ? -11.596 -8.884 16.797 1.00 92.62 95 ASP A C 1
ATOM 807 O O . ASP A 1 95 ? -12.429 -8.484 15.980 1.00 92.62 95 ASP A O 1
ATOM 811 N N . SER A 1 96 ? -10.286 -8.757 16.595 1.00 93.00 96 SER A N 1
ATOM 812 C CA . SER A 1 96 ? -9.755 -8.249 15.331 1.00 93.00 96 SER A CA 1
ATOM 813 C C . SER A 1 96 ? -9.887 -9.316 14.250 1.00 93.00 96 SER A C 1
ATOM 815 O O . SER A 1 96 ? -9.510 -10.464 14.480 1.00 93.00 96 SER A O 1
ATOM 817 N N . ALA A 1 97 ? -10.346 -8.930 13.061 1.00 92.88 97 ALA A N 1
ATOM 818 C CA . ALA A 1 97 ? -10.226 -9.790 11.890 1.00 92.88 97 ALA A CA 1
ATOM 819 C C . ALA A 1 97 ? -8.779 -9.760 11.378 1.00 92.88 97 ALA A C 1
ATOM 821 O O . ALA A 1 97 ? -8.087 -8.745 11.509 1.00 92.88 97 ALA A O 1
ATOM 822 N N . LEU A 1 98 ? -8.316 -10.867 10.808 1.00 94.44 98 LEU A N 1
ATOM 823 C CA . LEU A 1 98 ? -7.037 -10.929 10.114 1.00 94.44 98 LEU A CA 1
ATOM 824 C C . LEU A 1 98 ? -7.314 -11.009 8.614 1.00 94.44 98 LEU A C 1
ATOM 826 O O . LEU A 1 98 ? -8.035 -11.899 8.181 1.00 94.44 98 LEU A O 1
ATOM 830 N N . ASP A 1 99 ? -6.740 -10.089 7.849 1.00 93.06 99 ASP A N 1
ATOM 831 C CA . ASP A 1 99 ? -6.632 -10.200 6.399 1.00 93.06 99 ASP A CA 1
ATOM 832 C C . ASP A 1 99 ? -5.237 -10.737 6.053 1.00 93.06 99 ASP A C 1
ATOM 834 O O . ASP A 1 99 ? -4.208 -10.115 6.345 1.00 93.06 99 ASP A O 1
ATOM 838 N N . ASP A 1 100 ? -5.225 -11.935 5.482 1.00 90.88 100 ASP A N 1
ATOM 839 C CA . ASP A 1 100 ? -4.048 -12.708 5.095 1.00 90.88 100 ASP A CA 1
ATOM 840 C C . ASP A 1 100 ? -3.690 -12.565 3.609 1.00 90.88 100 ASP A C 1
ATOM 842 O O . ASP A 1 100 ? -2.719 -13.174 3.167 1.00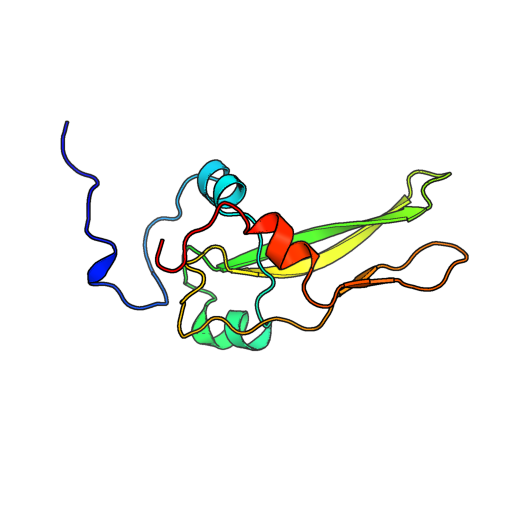 90.88 100 ASP A O 1
ATOM 846 N N . GLY A 1 101 ? -4.408 -11.712 2.870 1.00 91.56 101 GLY A N 1
ATOM 847 C CA . GLY A 1 101 ? -4.150 -11.416 1.460 1.00 91.56 101 GLY A CA 1
ATOM 848 C C . GLY A 1 101 ? -5.389 -11.382 0.585 1.00 91.56 101 GLY A C 1
ATOM 849 O O . GLY A 1 101 ? -5.309 -10.880 -0.531 1.00 91.56 101 GLY A O 1
ATOM 850 N N . TYR A 1 102 ? -6.540 -11.813 1.095 1.00 92.25 102 TYR A N 1
ATOM 851 C CA . TYR A 1 102 ? -7.790 -11.790 0.341 1.00 92.25 102 TYR A CA 1
ATOM 852 C C . TYR A 1 102 ? -8.138 -10.401 -0.223 1.00 92.25 102 TYR A C 1
ATOM 854 O O . TYR A 1 102 ? -8.531 -10.265 -1.379 1.00 92.25 102 TYR A O 1
ATOM 862 N N . LEU A 1 103 ? -7.947 -9.335 0.561 1.00 92.50 103 LEU A N 1
ATOM 863 C CA . LEU A 1 103 ? -8.185 -7.970 0.080 1.00 92.50 103 LEU A CA 1
ATOM 864 C C . LEU A 1 103 ? -7.207 -7.544 -1.028 1.00 92.50 103 LEU A C 1
ATOM 866 O O . LEU A 1 103 ? -7.569 -6.738 -1.878 1.00 92.50 103 LEU A O 1
ATOM 870 N N . ASP A 1 104 ? -5.977 -8.057 -1.022 1.00 94.25 104 ASP A N 1
ATOM 871 C CA . ASP A 1 104 ? -5.008 -7.786 -2.085 1.00 94.25 104 ASP A CA 1
ATOM 872 C C . ASP A 1 104 ? -5.393 -8.500 -3.383 1.00 94.25 104 ASP A C 1
ATOM 874 O O . ASP A 1 104 ? -5.240 -7.926 -4.461 1.00 94.25 104 ASP A O 1
ATOM 878 N N . GLU A 1 105 ? -5.901 -9.731 -3.286 1.00 93.81 105 GLU A N 1
ATOM 879 C CA . GLU A 1 105 ? -6.450 -10.467 -4.426 1.00 93.81 105 GLU A CA 1
ATOM 880 C C . GLU A 1 105 ? -7.603 -9.679 -5.043 1.00 93.81 105 GLU A C 1
ATOM 882 O O . GLU A 1 105 ? -7.496 -9.302 -6.207 1.00 93.81 105 GLU A O 1
ATOM 887 N N . LEU A 1 106 ? -8.604 -9.306 -4.233 1.00 95.25 106 LEU A N 1
ATOM 888 C CA . LEU A 1 106 ? -9.772 -8.523 -4.655 1.00 95.25 106 LEU A CA 1
ATOM 889 C C . LEU A 1 106 ? -9.378 -7.196 -5.317 1.00 95.25 106 LEU A C 1
ATOM 891 O O . LEU A 1 106 ? -9.836 -6.865 -6.409 1.00 95.25 106 LEU A O 1
ATOM 895 N N . CYS A 1 107 ? -8.496 -6.425 -4.674 1.00 94.75 107 CYS A N 1
ATOM 896 C CA . CYS A 1 107 ? -8.050 -5.147 -5.222 1.00 94.75 107 CYS A CA 1
ATOM 897 C C . CYS A 1 107 ? -7.251 -5.309 -6.519 1.00 94.75 107 CYS A C 1
ATOM 899 O O . CYS A 1 107 ? -7.175 -4.359 -7.289 1.00 94.75 107 CYS A O 1
ATOM 901 N N . THR A 1 108 ? -6.636 -6.466 -6.771 1.00 95.38 108 THR A N 1
ATOM 902 C CA . THR A 1 108 ? -5.815 -6.696 -7.968 1.00 95.38 108 THR A CA 1
ATOM 903 C C . THR A 1 108 ? -6.455 -7.630 -8.987 1.00 95.38 108 THR A C 1
ATOM 905 O O . THR A 1 108 ? -5.769 -8.062 -9.913 1.00 95.38 108 THR A O 1
ATOM 908 N N . GLU A 1 109 ? -7.752 -7.928 -8.880 1.00 91.88 109 GLU A N 1
ATOM 909 C CA . GLU A 1 109 ? -8.461 -8.808 -9.822 1.00 91.88 109 GLU A CA 1
ATOM 910 C C . GLU A 1 109 ? -8.337 -8.330 -11.273 1.00 91.88 109 GLU A C 1
ATOM 912 O O . GLU A 1 109 ? -8.091 -9.140 -12.161 1.00 91.88 109 GLU A O 1
ATOM 917 N N . GLY A 1 110 ? -8.415 -7.015 -11.501 1.00 86.12 110 GLY A N 1
ATOM 918 C CA . GLY A 1 110 ? -8.261 -6.400 -12.824 1.00 86.12 110 GLY A CA 1
ATOM 919 C C . GLY A 1 110 ? -6.816 -6.158 -13.274 1.00 86.12 110 GLY A C 1
ATOM 920 O O . GLY A 1 110 ? -6.615 -5.518 -14.300 1.00 86.12 110 GLY A O 1
ATOM 921 N N . ARG A 1 111 ? -5.809 -6.605 -12.507 1.00 90.00 111 ARG A N 1
ATOM 922 C CA . ARG A 1 111 ? -4.386 -6.420 -12.833 1.00 90.00 111 ARG A CA 1
ATOM 923 C C . ARG A 1 111 ? -3.802 -7.681 -13.467 1.00 90.00 111 ARG A C 1
ATOM 925 O O . ARG A 1 111 ? -3.894 -8.760 -12.872 1.00 90.00 111 ARG A O 1
ATOM 932 N N . ASP A 1 112 ? -3.123 -7.522 -14.595 1.00 83.81 112 ASP A N 1
ATOM 933 C CA . ASP A 1 112 ? -2.414 -8.610 -15.267 1.00 83.81 112 ASP A CA 1
ATOM 934 C C . ASP A 1 112 ? -1.106 -9.003 -14.560 1.00 83.81 112 ASP A C 1
ATOM 936 O O . ASP A 1 112 ? -0.607 -8.321 -13.654 1.00 83.81 112 ASP A O 1
ATOM 940 N N . GLU A 1 113 ? -0.557 -10.157 -14.952 1.00 86.62 113 GLU A N 1
ATOM 941 C CA . GLU A 1 113 ? 0.685 -10.665 -14.368 1.00 86.62 113 GLU A CA 1
ATOM 942 C C . GLU A 1 113 ? 1.868 -9.741 -14.643 1.00 86.62 113 GLU A C 1
ATOM 944 O O . GLU A 1 113 ? 2.606 -9.416 -13.714 1.00 86.62 113 GLU A O 1
ATOM 949 N N . ASP A 1 114 ? 1.997 -9.260 -15.878 1.00 85.12 114 ASP A N 1
ATOM 950 C CA . ASP A 1 114 ? 3.167 -8.512 -16.343 1.00 85.12 114 ASP A CA 1
ATOM 951 C C . ASP A 1 114 ? 2.903 -7.024 -16.612 1.00 85.12 114 ASP A C 1
ATOM 953 O O . ASP A 1 114 ? 3.860 -6.288 -16.863 1.00 85.12 114 ASP A O 1
ATOM 957 N N . GLU A 1 115 ? 1.655 -6.553 -16.465 1.00 73.38 115 GLU A N 1
ATOM 958 C CA . GLU A 1 115 ? 1.297 -5.139 -16.670 1.00 73.38 115 GLU A CA 1
ATOM 959 C C . GLU A 1 115 ? 1.117 -4.327 -15.392 1.00 73.38 115 GLU A C 1
ATOM 961 O O . GLU A 1 115 ? 0.402 -4.667 -14.417 1.00 73.38 115 GLU A O 1
#

Radius of gyration: 16.2 Å; chains: 1; bounding box: 38×25×53 Å

pLDDT: mean 89.65, std 13.49, range [40.62, 97.75]

Foldseek 3Di:
DDPPPPDPVPDAPQAQDDADDPVLLQLLFWAFAAPVLCVPGRVRRSQKDKDWDWAQAEPVVRDIDIDITITGSAALQRPSGDHYPWDWRHHPPDGTDTHPGPVVCVRRVSGHRHD

Secondary structure (DSSP, 8-state):
-------GGG-PSS--S----HHHHHHH---BB-HHHIIIIITT-TTEEEEEEEEEEETTTTEEEEEEEEEE-S-TT-TT--B-PPEEE--TTSPPEEESSHHHHHHTTT--S--

Sequence (115 aa):
MDRVNETFEEISPPWIMMPPSLQVYEERGARILSKSLWQTKCFKCIWANIANVEIQWDFDRDIKKYRFETFCYGPKSCKYYKMGRARTVPYKNRDSALDDGYLDELCTEGRDEDE